Protein AF-V5HWG9-F1 (afdb_monomer)

Secondary structure (DSSP, 8-state):
------PPPPPP-HHHHHHHHHHHTTTT---STTPPP-SS---TT-TTPPTT--TT----HHHHHS----

Nearest PDB structures (foldseek):
  3nbt-assembly1_F  TM=9.849E-01  e=2.246E-08  Equus caballus
  3zcf-assembly4_D  TM=9.858E-01  e=4.425E-08  Homo sapiens
  3nbs-assembly2_D  TM=9.846E-01  e=8.146E-08  Equus caballus
  7mri-assembly3_E  TM=9.536E-01  e=1.843E-06  Saccharomyces cerevisiae S288C
  4ye1-assembly2_B  TM=9.404E-01  e=1.610E-06  Saccharomyces cerevisiae S288C

Foldseek 3Di:
DDDPDPDDDDDDDVVVVVVCCVVPPVVQEAADDVDDGHVHAHCDVVAQDFFPDRPPDDDDPCRVPVGDHD

Structure (mmCIF, N/CA/C/O backbone):
data_AF-V5HWG9-F1
#
_entry.id   AF-V5HWG9-F1
#
loop_
_atom_site.group_PDB
_atom_site.id
_atom_site.type_symbol
_atom_site.label_atom_id
_atom_site.label_alt_id
_atom_site.label_co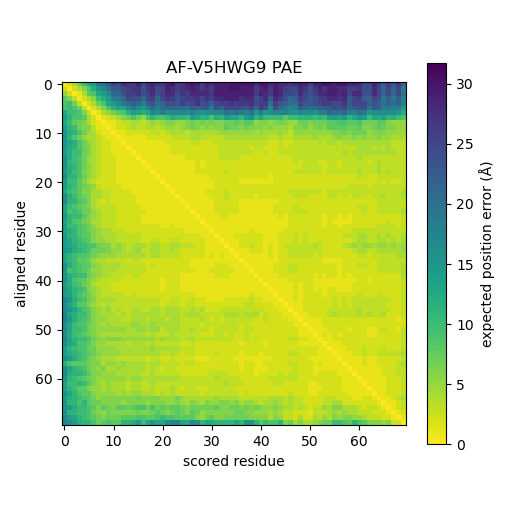mp_id
_atom_site.label_asym_id
_atom_site.label_entity_id
_atom_site.label_seq_id
_atom_site.pdbx_PDB_ins_code
_atom_site.Cartn_x
_atom_site.Cartn_y
_atom_site.Cartn_z
_atom_site.occupancy
_atom_site.B_iso_or_equiv
_atom_site.auth_seq_id
_atom_site.auth_comp_id
_atom_site.auth_asym_id
_atom_site.auth_atom_id
_atom_site.pdbx_PDB_model_num
ATOM 1 N N . VAL A 1 1 ? -23.896 -13.430 -18.001 1.00 45.31 1 VAL A N 1
ATOM 2 C CA . VAL A 1 1 ? -23.002 -14.103 -18.978 1.00 45.31 1 VAL A CA 1
ATOM 3 C C . VAL A 1 1 ? -21.577 -13.522 -19.011 1.00 45.31 1 VAL A C 1
ATOM 5 O O . VAL A 1 1 ? -20.983 -13.447 -20.074 1.00 45.31 1 VAL A O 1
ATOM 8 N N . PHE A 1 2 ? -20.959 -13.191 -17.870 1.00 47.97 2 PHE A N 1
ATOM 9 C CA . PHE A 1 2 ? -19.521 -12.877 -17.832 1.00 47.97 2 PHE A CA 1
ATOM 10 C C . PHE A 1 2 ? -18.808 -13.938 -17.005 1.00 47.97 2 PHE A C 1
ATOM 12 O O . PHE A 1 2 ? -18.699 -13.848 -15.786 1.00 47.97 2 PHE A O 1
ATOM 19 N N . ARG A 1 3 ? -18.387 -14.998 -17.694 1.00 57.19 3 ARG A N 1
ATOM 20 C CA . ARG A 1 3 ? -17.426 -15.960 -17.167 1.00 57.19 3 ARG A CA 1
ATOM 21 C C . ARG A 1 3 ? -16.088 -15.226 -17.141 1.00 57.19 3 ARG A C 1
ATOM 23 O O . ARG A 1 3 ? -15.670 -14.717 -18.178 1.00 57.19 3 ARG A O 1
ATOM 30 N N . ALA A 1 4 ? -15.456 -15.121 -15.974 1.00 59.97 4 ALA A N 1
ATOM 31 C CA . ALA A 1 4 ? -14.073 -14.676 -15.900 1.00 59.97 4 ALA A CA 1
ATOM 32 C C . ALA A 1 4 ? -13.259 -15.593 -16.820 1.00 59.97 4 ALA A C 1
ATOM 34 O O . ALA A 1 4 ? -13.157 -16.794 -16.563 1.00 59.97 4 ALA A O 1
ATOM 35 N N . ALA A 1 5 ? -12.757 -15.055 -17.930 1.00 63.59 5 ALA A N 1
ATOM 36 C CA . ALA A 1 5 ? -11.714 -15.733 -18.671 1.00 63.59 5 ALA A CA 1
ATOM 37 C C . ALA A 1 5 ? -10.565 -15.940 -17.679 1.00 63.59 5 ALA A C 1
ATOM 39 O O . ALA A 1 5 ? -10.138 -14.988 -17.021 1.00 63.59 5 ALA A O 1
ATOM 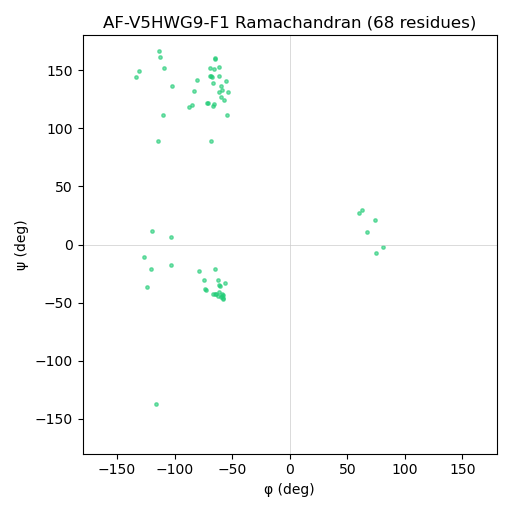40 N N . MET A 1 6 ? -10.125 -17.186 -17.508 1.00 65.06 6 MET A N 1
ATOM 41 C CA . MET A 1 6 ? -8.932 -17.489 -16.726 1.00 65.06 6 MET A CA 1
ATOM 42 C C . MET A 1 6 ? -7.748 -16.934 -17.515 1.00 65.06 6 MET A C 1
ATOM 44 O O . MET A 1 6 ? -7.213 -17.590 -18.401 1.00 65.06 6 MET A O 1
ATOM 48 N N . VAL A 1 7 ? -7.419 -15.671 -17.257 1.00 78.25 7 VAL A N 1
ATOM 49 C CA . VAL A 1 7 ? -6.200 -15.042 -17.752 1.00 78.25 7 VAL A CA 1
ATOM 50 C C . VAL A 1 7 ? -5.052 -15.646 -16.961 1.00 78.25 7 VAL A C 1
ATOM 52 O O . VAL A 1 7 ? -5.035 -15.575 -15.730 1.00 78.25 7 VAL A O 1
ATOM 55 N N . GLU A 1 8 ? -4.108 -16.255 -17.666 1.00 86.31 8 GLU A N 1
ATOM 56 C CA . GLU A 1 8 ? -2.877 -16.726 -17.053 1.00 86.31 8 GLU A CA 1
ATOM 57 C C . GLU A 1 8 ? -2.061 -15.513 -16.588 1.00 86.31 8 GLU A C 1
ATOM 59 O O . GLU A 1 8 ? -1.714 -14.632 -17.377 1.00 86.31 8 GLU A O 1
ATOM 64 N N . ILE A 1 9 ? -1.806 -15.429 -15.280 1.00 86.44 9 ILE A N 1
ATOM 65 C CA . ILE A 1 9 ? -0.993 -14.358 -14.701 1.00 86.44 9 ILE A CA 1
ATOM 66 C C . ILE A 1 9 ? 0.472 -14.810 -14.763 1.00 86.44 9 ILE A C 1
ATOM 68 O O . ILE A 1 9 ? 0.812 -15.805 -14.118 1.00 86.44 9 ILE A O 1
ATOM 72 N N . PRO A 1 10 ? 1.354 -14.099 -15.490 1.00 92.31 10 PRO A N 1
ATOM 73 C CA . PRO A 1 10 ? 2.763 -14.461 -15.568 1.00 92.31 10 PRO A CA 1
ATOM 74 C C . PRO A 1 10 ? 3.451 -14.329 -14.203 1.00 92.31 10 PRO A C 1
ATOM 76 O O . PRO A 1 10 ? 2.985 -13.613 -1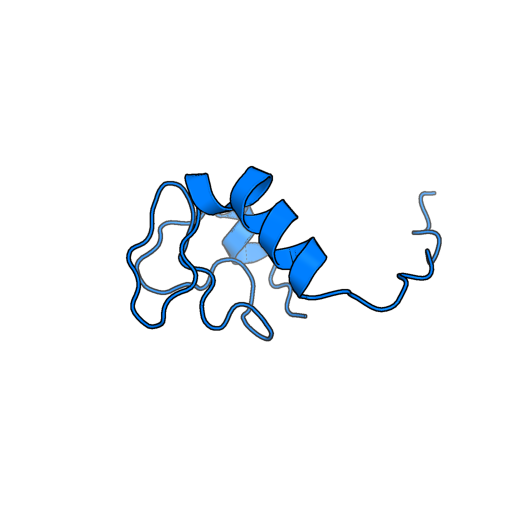3.311 1.00 92.31 10 PRO A O 1
ATOM 79 N N . LYS A 1 11 ? 4.604 -14.991 -14.045 1.00 94.81 11 LYS A N 1
ATOM 80 C CA . LYS A 1 11 ? 5.414 -14.901 -12.822 1.00 94.81 11 LYS A CA 1
ATOM 81 C C . LYS A 1 11 ? 5.728 -13.437 -12.487 1.00 94.81 11 LYS A C 1
ATOM 83 O O . LYS A 1 11 ? 6.193 -12.678 -13.335 1.00 94.81 11 LYS A O 1
ATOM 88 N N . GLY A 1 12 ? 5.493 -13.062 -11.231 1.00 94.19 12 GLY A N 1
ATOM 89 C CA . GLY A 1 12 ? 5.769 -11.716 -10.738 1.00 94.19 12 GLY A CA 1
ATOM 90 C C . GLY A 1 12 ? 7.267 -11.401 -10.663 1.00 94.19 12 GLY A C 1
ATOM 91 O O . GLY A 1 12 ? 8.077 -12.259 -10.317 1.00 94.19 12 GLY A O 1
ATOM 92 N N . ASP A 1 13 ? 7.609 -10.143 -10.943 1.00 97.62 13 ASP A N 1
ATOM 93 C CA . ASP A 1 13 ? 8.941 -9.554 -10.775 1.00 97.62 13 ASP A CA 1
ATOM 94 C C . ASP A 1 13 ? 8.880 -8.537 -9.616 1.00 97.62 13 ASP A C 1
ATOM 96 O O . ASP A 1 13 ? 8.208 -7.505 -9.752 1.00 97.62 13 ASP A O 1
ATOM 100 N N . PRO A 1 14 ? 9.533 -8.810 -8.470 1.00 96.31 14 PRO A N 1
ATOM 101 C CA . PRO A 1 14 ? 9.479 -7.935 -7.299 1.00 96.31 14 PRO A CA 1
ATOM 102 C C . PRO A 1 14 ? 10.015 -6.520 -7.544 1.00 96.31 14 PRO A C 1
ATOM 104 O O . PRO A 1 14 ? 9.439 -5.560 -7.031 1.00 96.31 14 PRO A O 1
ATOM 107 N N . GLU A 1 15 ? 11.059 -6.357 -8.361 1.00 97.62 15 GLU A N 1
ATOM 108 C CA . GLU A 1 15 ? 11.662 -5.044 -8.622 1.00 97.62 15 GLU A CA 1
ATOM 109 C C . GLU A 1 15 ? 10.760 -4.186 -9.513 1.00 97.62 15 GLU A C 1
ATOM 111 O O . GLU A 1 15 ? 10.580 -2.987 -9.272 1.00 97.62 15 GLU A O 1
ATOM 116 N N . LYS A 1 16 ? 10.110 -4.799 -10.510 1.00 97.62 16 LYS A N 1
ATOM 117 C CA . LYS A 1 16 ? 9.053 -4.118 -11.277 1.00 97.62 16 LYS A CA 1
ATOM 118 C C . LYS A 1 16 ? 7.848 -3.798 -10.394 1.00 97.62 16 LYS A C 1
ATOM 120 O O . LYS A 1 16 ? 7.329 -2.683 -10.458 1.00 97.62 16 LYS A O 1
ATOM 125 N N . GLY A 1 17 ? 7.436 -4.735 -9.539 1.00 97.12 17 GLY A N 1
ATOM 126 C CA . GLY A 1 17 ? 6.341 -4.544 -8.587 1.00 97.12 17 GLY A CA 1
ATOM 127 C C . GLY A 1 17 ? 6.586 -3.369 -7.641 1.00 97.12 17 GLY A C 1
ATOM 128 O O . GLY A 1 17 ? 5.708 -2.526 -7.466 1.00 97.12 17 GLY A O 1
ATOM 129 N N . LYS A 1 18 ? 7.807 -3.243 -7.111 1.00 97.88 18 LYS A N 1
ATOM 130 C CA . LYS A 1 18 ? 8.235 -2.117 -6.273 1.00 97.88 18 LYS A CA 1
ATOM 131 C C . LYS A 1 18 ? 8.085 -0.777 -6.993 1.00 97.88 18 LYS A C 1
ATOM 133 O O . LYS A 1 18 ? 7.522 0.156 -6.423 1.00 97.88 18 LYS A O 1
ATOM 138 N N . LYS A 1 19 ? 8.526 -0.677 -8.253 1.00 98.25 19 LYS A N 1
ATOM 139 C CA . LYS A 1 19 ? 8.377 0.552 -9.059 1.00 98.25 19 LYS A CA 1
ATOM 140 C C . LYS A 1 19 ? 6.905 0.936 -9.236 1.00 98.25 19 LYS A C 1
ATOM 142 O O . LYS A 1 19 ? 6.544 2.091 -9.016 1.00 98.25 19 LYS A O 1
ATOM 147 N N . ILE A 1 20 ? 6.052 -0.036 -9.561 1.00 98.06 20 ILE A N 1
ATOM 148 C CA . ILE A 1 20 ? 4.604 0.178 -9.701 1.00 98.06 20 ILE A CA 1
ATOM 149 C C . ILE A 1 20 ? 3.992 0.621 -8.370 1.00 98.06 20 ILE A C 1
ATOM 151 O O . ILE A 1 20 ? 3.212 1.571 -8.342 1.00 98.06 20 ILE A O 1
ATOM 155 N N . PHE A 1 21 ? 4.367 -0.024 -7.264 1.00 98.06 21 PHE A N 1
ATOM 156 C CA . PHE A 1 21 ? 3.861 0.314 -5.939 1.00 98.06 21 PHE A CA 1
ATOM 157 C C . PHE A 1 21 ? 4.157 1.770 -5.579 1.00 98.06 21 PHE A C 1
ATOM 159 O O . PHE A 1 21 ? 3.256 2.496 -5.160 1.00 98.06 21 PHE A O 1
ATOM 166 N N . VAL A 1 22 ? 5.394 2.224 -5.794 1.00 97.75 22 VAL A N 1
ATOM 167 C CA . VAL A 1 22 ? 5.781 3.620 -5.548 1.00 97.75 22 VAL A CA 1
ATOM 168 C C . VAL A 1 22 ? 4.933 4.581 -6.384 1.00 97.75 22 VAL A C 1
ATOM 170 O O . VAL A 1 22 ? 4.427 5.566 -5.857 1.00 97.75 22 VAL A O 1
ATOM 173 N N . GLN A 1 23 ? 4.715 4.269 -7.662 1.00 98.19 23 GLN A N 1
ATOM 174 C CA . GLN A 1 23 ? 3.981 5.142 -8.582 1.00 98.19 23 GLN A CA 1
ATOM 175 C C . GLN A 1 23 ? 2.464 5.161 -8.358 1.00 98.19 23 GLN A C 1
ATOM 177 O O . GLN A 1 23 ? 1.816 6.156 -8.677 1.00 98.1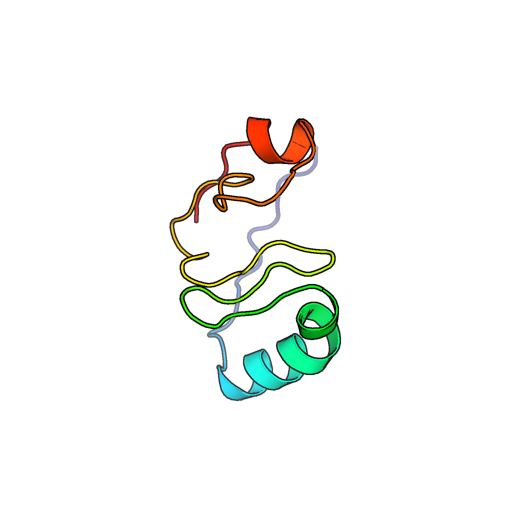9 23 GLN A O 1
ATOM 182 N N . ARG A 1 24 ? 1.873 4.056 -7.890 1.00 98.19 24 ARG A N 1
ATOM 183 C CA . ARG A 1 24 ? 0.412 3.854 -7.918 1.00 98.19 24 ARG A CA 1
ATOM 184 C C . ARG A 1 24 ? -0.222 3.637 -6.549 1.00 98.19 24 ARG A C 1
ATOM 186 O O . ARG A 1 24 ? -1.423 3.832 -6.412 1.00 98.19 24 ARG A O 1
ATOM 193 N N . CYS A 1 25 ? 0.552 3.233 -5.545 1.00 98.06 25 CYS A N 1
ATOM 194 C CA . CYS A 1 25 ? 0.022 2.767 -4.261 1.00 98.06 25 CYS A CA 1
ATOM 195 C C . CYS A 1 25 ? 0.584 3.552 -3.070 1.00 98.06 25 CYS A C 1
ATOM 197 O O . CYS A 1 25 ? -0.145 3.825 -2.116 1.00 98.06 25 CYS A O 1
ATOM 199 N N . ALA A 1 26 ? 1.860 3.944 -3.123 1.00 97.75 26 ALA A N 1
ATOM 200 C CA . ALA A 1 26 ? 2.582 4.518 -1.988 1.00 97.75 26 ALA A CA 1
ATOM 201 C C . ALA A 1 26 ? 2.033 5.873 -1.513 1.00 97.75 26 ALA A C 1
ATOM 203 O O . ALA A 1 26 ? 2.242 6.251 -0.356 1.00 97.75 26 ALA A O 1
ATOM 204 N N . GLN A 1 27 ? 1.291 6.590 -2.364 1.00 98.25 27 GLN A N 1
ATOM 205 C CA . GLN A 1 27 ? 0.591 7.808 -1.956 1.00 98.25 27 GLN A CA 1
ATOM 206 C C . GLN A 1 27 ? -0.445 7.517 -0.860 1.00 98.25 27 GLN A C 1
ATOM 208 O O . GLN A 1 27 ? -0.540 8.258 0.115 1.00 98.25 27 GLN A O 1
ATOM 213 N N . CYS A 1 28 ? -1.172 6.406 -0.986 1.00 98.44 28 CYS A N 1
ATOM 214 C CA . CYS A 1 28 ? -2.282 6.060 -0.101 1.00 98.44 28 CYS A CA 1
ATOM 215 C C . CYS A 1 28 ? -1.926 4.984 0.926 1.00 98.44 28 CYS A C 1
ATOM 217 O O . CYS A 1 28 ? -2.639 4.844 1.912 1.00 98.44 28 CYS A O 1
ATOM 219 N N . HIS A 1 29 ? -0.849 4.228 0.720 1.00 98.50 29 HIS A N 1
ATOM 220 C CA . HIS A 1 29 ? -0.536 3.057 1.533 1.00 98.50 29 HIS A CA 1
ATOM 221 C C . HIS A 1 29 ? 0.912 3.043 2.023 1.00 98.50 29 HIS A C 1
ATOM 223 O O . HIS A 1 29 ? 1.829 3.514 1.353 1.00 98.50 29 HIS A O 1
ATOM 229 N N . THR A 1 30 ? 1.108 2.452 3.199 1.00 98.12 30 THR A N 1
ATOM 230 C CA . THR A 1 30 ? 2.413 2.095 3.776 1.00 98.12 30 THR A CA 1
ATOM 231 C C . THR A 1 30 ? 2.555 0.572 3.834 1.00 98.12 30 THR A C 1
ATOM 233 O O . THR A 1 30 ? 1.553 -0.141 3.739 1.00 98.12 30 THR A O 1
ATOM 236 N N . VAL A 1 31 ? 3.786 0.069 3.972 1.00 97.06 31 VAL A N 1
ATOM 237 C CA . VAL A 1 31 ? 4.088 -1.382 3.970 1.00 97.06 31 VAL A CA 1
ATOM 238 C C . VAL A 1 31 ? 4.888 -1.859 5.183 1.00 97.06 31 VAL A C 1
ATOM 240 O O . VAL A 1 31 ? 4.994 -3.064 5.406 1.00 97.06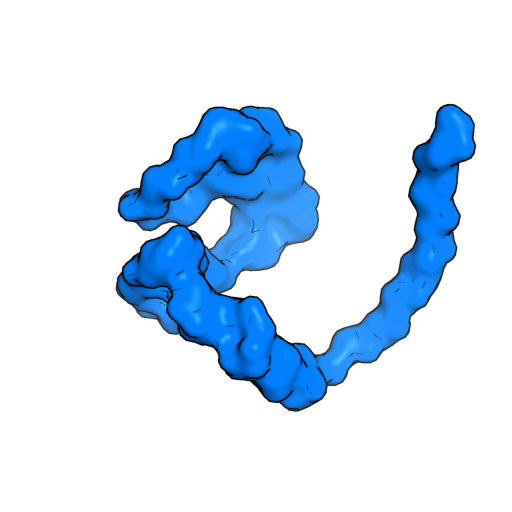 31 VAL A O 1
ATOM 243 N N . GLU A 1 32 ? 5.411 -0.931 5.983 1.00 96.75 32 GLU A N 1
ATOM 244 C CA . GLU A 1 32 ? 6.204 -1.259 7.167 1.00 96.75 32 GLU A CA 1
ATOM 245 C C . GLU A 1 32 ? 5.350 -1.880 8.271 1.00 96.75 32 GLU A C 1
ATOM 247 O O . GLU A 1 32 ? 4.190 -1.491 8.467 1.00 96.75 32 GLU A O 1
ATOM 252 N N . ALA A 1 33 ? 5.939 -2.816 9.015 1.00 96.00 3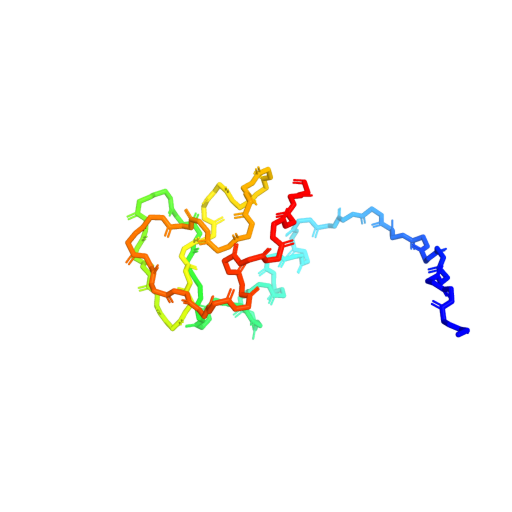3 ALA A N 1
ATOM 253 C CA . ALA A 1 33 ? 5.319 -3.408 10.195 1.00 96.00 33 ALA A CA 1
ATOM 254 C C . ALA A 1 33 ? 5.009 -2.319 11.231 1.00 96.00 33 ALA A C 1
ATOM 256 O O . ALA A 1 33 ? 5.870 -1.510 11.568 1.00 96.00 33 ALA A O 1
ATOM 257 N N . GLY A 1 34 ? 3.760 -2.258 11.701 1.00 93.88 34 GLY A N 1
ATOM 258 C CA . GLY A 1 34 ? 3.309 -1.195 12.612 1.00 93.88 34 GLY A CA 1
ATOM 259 C C . GLY A 1 34 ? 3.269 0.208 11.985 1.00 93.88 34 GLY A C 1
ATOM 260 O O . GLY A 1 34 ? 3.096 1.198 12.693 1.00 93.88 34 GLY A O 1
ATOM 261 N N . GLY A 1 35 ? 3.427 0.320 10.663 1.00 95.88 35 GLY A N 1
ATOM 262 C CA . GLY A 1 35 ? 3.402 1.594 9.957 1.00 95.88 35 GLY A CA 1
ATOM 263 C C . GLY A 1 35 ? 2.034 2.281 10.005 1.00 95.88 35 GLY A C 1
ATOM 264 O O . GLY A 1 35 ? 0.981 1.641 10.025 1.00 95.88 35 GLY A O 1
ATOM 265 N N . LYS A 1 36 ? 2.046 3.618 9.952 1.00 96.75 36 LYS A N 1
ATOM 266 C CA . LYS A 1 36 ? 0.829 4.445 9.968 1.00 96.75 36 LYS A CA 1
ATOM 267 C C . LYS A 1 36 ? -0.078 4.153 8.774 1.00 96.75 36 LYS A C 1
ATOM 269 O O . LYS A 1 36 ? 0.401 3.956 7.655 1.00 96.75 36 LYS A O 1
ATOM 274 N N . HIS A 1 37 ? -1.388 4.223 8.982 1.00 97.75 37 HIS A N 1
ATOM 275 C CA . HIS A 1 37 ? -2.340 4.362 7.882 1.00 97.75 37 HIS A CA 1
ATOM 276 C C . HIS A 1 37 ? -2.224 5.753 7.241 1.00 97.75 37 HIS A C 1
ATOM 278 O O . HIS A 1 37 ? -1.835 6.713 7.908 1.00 97.75 37 HIS A O 1
ATOM 284 N N . LYS A 1 38 ? -2.552 5.859 5.952 1.00 97.25 38 LYS A N 1
ATOM 285 C CA . LYS A 1 38 ? -2.731 7.150 5.268 1.00 97.25 38 LYS A CA 1
ATOM 286 C C . LYS A 1 38 ? -4.195 7.249 4.830 1.00 97.25 38 LYS A C 1
ATOM 288 O O . LYS A 1 38 ? -5.084 6.835 5.565 1.00 97.25 38 LYS A O 1
ATOM 293 N N . THR A 1 39 ? -4.444 7.731 3.613 1.00 97.81 39 THR A N 1
ATOM 294 C CA . THR A 1 39 ? -5.753 7.645 2.953 1.00 97.81 39 THR A CA 1
ATOM 295 C C . THR A 1 39 ? -6.252 6.202 2.848 1.00 97.81 39 THR A C 1
ATOM 297 O O . THR A 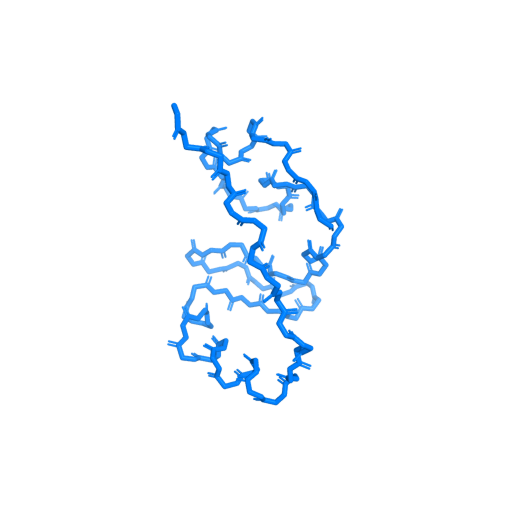1 39 ? -7.451 5.966 2.923 1.00 97.81 39 THR A O 1
ATOM 300 N N . GLY A 1 40 ? -5.345 5.235 2.685 1.00 97.50 40 GLY A N 1
ATOM 301 C CA . GLY A 1 40 ? -5.626 3.805 2.739 1.00 97.50 40 GLY A CA 1
ATOM 302 C C . GLY A 1 40 ? -4.961 3.113 3.939 1.00 97.50 40 GLY A C 1
ATOM 303 O O . GLY A 1 40 ? -4.062 3.675 4.581 1.00 97.50 40 GLY A O 1
ATOM 304 N N . PRO A 1 41 ? -5.373 1.869 4.247 1.00 98.00 41 PRO A N 1
ATOM 305 C CA . PRO A 1 41 ? -4.795 1.082 5.331 1.00 98.00 41 PRO A CA 1
ATOM 306 C C . PRO A 1 41 ? -3.328 0.737 5.073 1.00 98.00 41 PRO A C 1
ATOM 308 O O . PRO A 1 41 ? -2.864 0.677 3.935 1.00 98.00 41 PRO A O 1
ATOM 31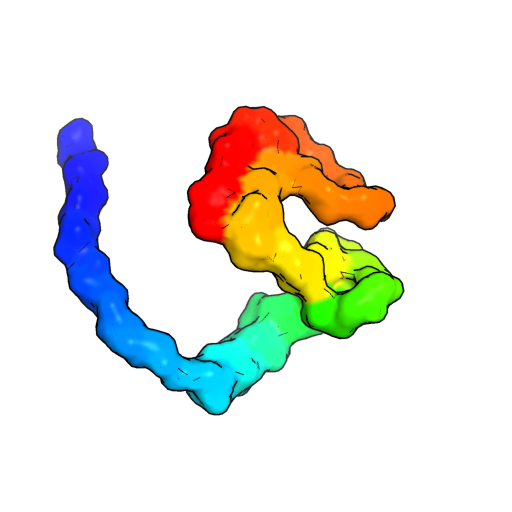1 N N . ASN A 1 42 ? -2.604 0.412 6.137 1.00 98.06 42 ASN A N 1
ATOM 312 C CA . ASN A 1 42 ? -1.282 -0.191 6.013 1.00 98.06 42 ASN A CA 1
ATOM 313 C C . ASN A 1 42 ? -1.411 -1.609 5.410 1.00 98.06 42 ASN A C 1
ATOM 315 O O . ASN A 1 42 ? -2.339 -2.365 5.723 1.00 98.06 42 ASN A O 1
ATOM 319 N N . LEU A 1 43 ? -0.496 -1.948 4.503 1.00 97.25 43 LEU A N 1
ATOM 320 C CA . LEU A 1 43 ? -0.509 -3.192 3.729 1.00 97.25 43 LEU A CA 1
ATOM 321 C C . LEU A 1 43 ? 0.493 -4.234 4.243 1.00 97.25 43 LEU A C 1
ATOM 323 O O . LEU A 1 43 ? 0.638 -5.291 3.631 1.00 97.25 43 LEU A O 1
ATOM 327 N N . HIS A 1 44 ? 1.152 -3.983 5.374 1.00 96.69 44 HIS A N 1
ATOM 328 C CA . HIS A 1 44 ? 1.911 -5.018 6.061 1.00 96.69 44 HIS A CA 1
ATOM 329 C C . HIS A 1 44 ? 0.980 -6.178 6.432 1.00 96.69 44 HIS A C 1
ATOM 331 O O . HIS A 1 44 ? -0.131 -5.955 6.925 1.00 96.69 44 HIS A O 1
ATOM 337 N N . GLY A 1 45 ? 1.407 -7.410 6.147 1.00 93.50 45 GLY A N 1
ATOM 338 C CA . GLY A 1 45 ? 0.587 -8.606 6.354 1.00 93.50 45 GLY A CA 1
ATOM 339 C C . GLY A 1 45 ? -0.692 -8.639 5.509 1.00 93.50 45 GLY A C 1
ATOM 340 O O . GLY A 1 45 ? -1.700 -9.159 5.970 1.00 93.50 45 GLY A O 1
ATOM 341 N N . LEU A 1 46 ? -0.704 -8.029 4.314 1.00 94.06 46 LEU A N 1
ATOM 342 C CA . LEU A 1 46 ? -1.875 -8.050 3.427 1.00 94.06 46 LEU A CA 1
ATOM 343 C C . LEU A 1 46 ? -2.188 -9.455 2.890 1.00 94.06 46 LEU A C 1
ATOM 345 O O . LEU A 1 46 ? -3.357 -9.823 2.819 1.00 94.06 46 LEU A O 1
ATOM 349 N N . SER A 1 47 ? -1.172 -10.220 2.488 1.00 92.06 47 SER A N 1
ATOM 350 C CA . SER A 1 47 ? -1.352 -11.593 1.997 1.00 92.06 47 SER A CA 1
ATOM 351 C C . SER A 1 47 ? -1.957 -12.467 3.098 1.00 92.06 47 SER A C 1
ATOM 353 O O . SER A 1 47 ? -1.484 -12.427 4.231 1.00 92.06 47 SER A O 1
ATOM 355 N N . GLY A 1 48 ? -3.013 -13.224 2.796 1.00 89.81 48 GLY A N 1
ATOM 356 C CA . GLY A 1 48 ? -3.750 -14.014 3.784 1.00 89.81 48 GLY A CA 1
ATOM 357 C C . GLY A 1 48 ? -4.677 -13.215 4.709 1.00 89.81 48 GLY A C 1
ATOM 358 O O . GLY A 1 48 ? -5.468 -13.816 5.436 1.00 89.81 48 GLY A O 1
ATOM 359 N N . ARG A 1 49 ? -4.655 -11.873 4.684 1.00 93.69 49 ARG A N 1
ATOM 360 C CA . ARG A 1 49 ? -5.575 -11.050 5.483 1.00 93.69 49 ARG A CA 1
ATOM 361 C C . ARG A 1 49 ? -6.915 -10.894 4.775 1.00 93.69 49 ARG A C 1
ATOM 363 O O . ARG A 1 49 ? -6.978 -10.522 3.604 1.00 93.69 49 ARG A O 1
ATOM 370 N N . LYS A 1 50 ? -8.002 -11.107 5.519 1.00 94.31 50 LYS A N 1
ATOM 371 C CA . LYS A 1 50 ? -9.365 -10.904 5.018 1.00 94.31 50 LYS A CA 1
ATOM 372 C C . LYS A 1 50 ? -9.640 -9.416 4.758 1.00 94.31 50 LYS A C 1
ATOM 374 O O . LYS A 1 50 ? -9.150 -8.541 5.479 1.00 94.31 50 LYS A O 1
ATOM 379 N N . THR A 1 51 ? -10.412 -9.113 3.716 1.00 94.81 51 THR A N 1
ATOM 380 C CA . THR A 1 51 ? -10.735 -7.730 3.326 1.00 94.81 51 THR A CA 1
ATOM 381 C C . THR A 1 51 ? -11.366 -6.933 4.466 1.00 94.81 51 THR A C 1
ATOM 383 O O . THR A 1 51 ? -12.196 -7.448 5.211 1.00 94.81 51 THR A O 1
ATOM 386 N N . GLY A 1 52 ? -10.985 -5.658 4.588 1.00 94.75 52 GLY A N 1
ATOM 387 C CA . GLY A 1 52 ? -11.581 -4.745 5.563 1.00 94.75 52 GLY A CA 1
ATOM 388 C C . GLY A 1 52 ? -11.175 -4.972 7.024 1.00 94.75 52 GLY A C 1
ATOM 389 O O . GLY A 1 52 ? -11.916 -4.553 7.906 1.00 94.75 52 GLY A O 1
ATOM 390 N N . GLN A 1 53 ? -10.042 -5.639 7.292 1.00 94.38 53 GLN A N 1
ATOM 391 C CA . GLN A 1 53 ? -9.655 -6.054 8.655 1.00 94.38 53 GLN A CA 1
ATOM 392 C C . GLN A 1 53 ? -8.327 -5.487 9.182 1.00 94.38 53 GLN A C 1
ATOM 394 O O . GLN A 1 53 ? -7.831 -5.957 10.203 1.00 94.38 53 GLN A O 1
ATOM 399 N N . ALA A 1 54 ? -7.712 -4.493 8.529 1.00 95.06 54 ALA A N 1
ATOM 400 C CA . ALA A 1 54 ? -6.547 -3.845 9.148 1.00 95.06 54 ALA A CA 1
ATOM 401 C C . ALA A 1 54 ? -6.980 -3.099 10.422 1.00 95.06 54 ALA A C 1
ATOM 403 O O . ALA A 1 54 ? -7.829 -2.209 10.353 1.00 95.06 54 ALA A O 1
ATOM 404 N N . ALA A 1 55 ? -6.402 -3.469 11.565 1.00 92.88 55 ALA A N 1
ATOM 405 C CA . ALA A 1 55 ? -6.725 -2.868 12.853 1.00 92.88 55 ALA A CA 1
ATOM 406 C C . ALA A 1 55 ? -6.437 -1.362 12.843 1.00 92.88 55 ALA A C 1
ATOM 408 O O . ALA A 1 55 ? -5.394 -0.945 12.352 1.00 92.88 55 ALA A O 1
ATOM 409 N N . GLY A 1 56 ? -7.353 -0.561 13.392 1.00 94.06 56 GLY A N 1
ATOM 410 C CA . GLY A 1 56 ? -7.197 0.894 13.487 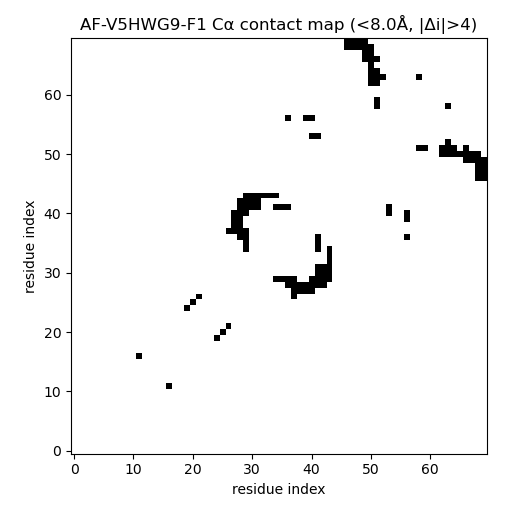1.00 94.06 56 GLY A CA 1
ATOM 411 C C . GLY A 1 56 ? -7.530 1.682 12.212 1.00 94.06 56 GLY A C 1
ATOM 412 O O . GLY A 1 56 ? -7.493 2.910 12.251 1.00 94.06 56 GLY A O 1
ATOM 413 N N . PHE A 1 57 ? -7.899 1.028 11.103 1.00 97.44 57 PHE A N 1
ATOM 414 C CA . PHE A 1 57 ? -8.362 1.706 9.888 1.00 97.44 57 PHE A CA 1
ATOM 415 C C . PHE A 1 57 ? -9.888 1.651 9.750 1.00 97.44 57 PHE A C 1
ATOM 417 O O . PHE A 1 57 ? -10.500 0.598 9.934 1.00 97.44 57 PHE A O 1
ATOM 424 N N . SER A 1 58 ? -10.507 2.771 9.369 1.00 96.88 58 SER A N 1
ATOM 425 C CA . SER A 1 58 ? -11.947 2.826 9.097 1.00 96.88 58 SER A CA 1
ATOM 426 C C . SER A 1 58 ? -12.249 2.401 7.660 1.00 96.88 58 SER A C 1
ATOM 428 O O . SER A 1 58 ? -11.783 3.018 6.704 1.00 96.88 58 SER A O 1
ATOM 430 N N . TYR A 1 59 ? -13.040 1.341 7.501 1.00 96.56 59 TYR A N 1
ATOM 431 C CA . TYR A 1 59 ? -13.422 0.791 6.202 1.00 96.56 59 TYR A CA 1
ATOM 432 C C . TYR A 1 59 ? -14.894 1.044 5.880 1.00 96.56 59 TYR A C 1
ATOM 434 O O . TYR A 1 59 ? -15.761 1.036 6.758 1.00 96.56 59 TYR A O 1
ATOM 442 N N . THR A 1 60 ? -15.196 1.132 4.585 1.00 96.25 60 THR A N 1
ATOM 443 C CA . THR A 1 60 ? -16.577 1.059 4.098 1.00 96.25 60 THR A CA 1
ATOM 444 C C . THR A 1 60 ? -17.210 -0.292 4.443 1.00 96.25 60 THR A C 1
ATOM 446 O O . THR A 1 60 ? -16.520 -1.313 4.560 1.00 96.25 60 THR A O 1
ATOM 449 N N . ASP A 1 61 ? -18.536 -0.323 4.577 1.00 96.00 61 ASP A N 1
ATOM 450 C CA . ASP A 1 61 ? -19.279 -1.562 4.855 1.00 96.00 61 ASP A CA 1
ATOM 451 C C . ASP A 1 61 ? -19.107 -2.595 3.738 1.00 96.00 61 ASP A C 1
ATOM 453 O O . ASP A 1 61 ? -18.973 -3.793 3.995 1.00 96.00 61 ASP A O 1
ATOM 457 N N . ALA A 1 62 ? -19.007 -2.125 2.492 1.00 95.69 62 ALA A N 1
ATOM 458 C CA . ALA A 1 62 ? -18.740 -2.970 1.334 1.00 95.69 62 ALA A CA 1
ATOM 459 C C . ALA A 1 62 ? -17.410 -3.733 1.468 1.00 95.69 62 ALA A C 1
ATOM 461 O O . ALA A 1 62 ? -17.350 -4.923 1.172 1.00 95.69 62 ALA A O 1
ATOM 462 N N . ASN A 1 63 ? -16.345 -3.083 1.948 1.00 95.06 63 ASN A N 1
ATOM 463 C CA . ASN A 1 63 ? -15.035 -3.727 2.083 1.00 95.06 63 ASN A CA 1
ATOM 464 C C . ASN A 1 63 ? -15.007 -4.723 3.262 1.00 95.06 63 ASN A C 1
ATOM 466 O O . ASN A 1 63 ? -14.460 -5.821 3.137 1.00 95.06 63 ASN A O 1
ATOM 470 N N . ARG A 1 64 ? -15.669 -4.381 4.378 1.00 93.31 64 ARG A N 1
ATOM 471 C CA . ARG A 1 64 ? -15.807 -5.264 5.553 1.00 93.31 64 ARG A CA 1
ATOM 472 C C . ARG A 1 64 ? -16.610 -6.530 5.253 1.00 93.31 64 ARG A C 1
ATOM 474 O O . ARG A 1 64 ? -16.221 -7.620 5.664 1.00 93.31 64 ARG A O 1
ATOM 481 N N . SER A 1 65 ? -17.712 -6.396 4.517 1.00 93.75 65 SER A N 1
ATOM 482 C CA . SER A 1 65 ? -18.634 -7.504 4.230 1.00 93.75 65 SER A CA 1
ATOM 483 C C . SER A 1 65 ? -18.158 -8.443 3.122 1.00 93.75 65 SER A C 1
ATOM 485 O O . SER A 1 65 ? -18.574 -9.598 3.091 1.00 93.75 65 SER A O 1
ATOM 487 N N . LYS A 1 66 ? -17.268 -7.992 2.224 1.00 91.69 66 LYS A N 1
ATOM 488 C CA . LYS A 1 66 ? -16.881 -8.772 1.037 1.00 91.69 66 LYS A CA 1
ATOM 489 C C . LYS A 1 66 ? -16.210 -10.106 1.369 1.00 91.69 66 LYS A C 1
ATOM 491 O O . LYS A 1 66 ? -16.337 -11.060 0.607 1.00 91.69 66 LYS A O 1
ATOM 496 N N . GLY A 1 67 ? -15.503 -10.155 2.496 1.00 87.75 67 GLY A N 1
ATOM 497 C CA . GLY A 1 67 ? -14.953 -11.372 3.076 1.00 87.75 67 GLY A CA 1
ATOM 498 C C . GLY A 1 67 ? -13.957 -12.145 2.209 1.00 87.75 67 GLY A C 1
ATOM 499 O O . GLY A 1 67 ? -13.845 -13.355 2.382 1.00 87.75 67 GLY A O 1
ATOM 500 N N . ILE A 1 68 ? -13.244 -11.469 1.307 1.00 90.56 68 ILE A N 1
ATOM 501 C CA . ILE A 1 68 ? -12.243 -12.095 0.433 1.00 90.56 68 ILE A CA 1
ATOM 502 C C . ILE A 1 68 ? -10.932 -12.279 1.201 1.00 90.56 68 ILE A C 1
ATOM 504 O O . ILE A 1 68 ? -10.510 -11.383 1.930 1.00 90.56 68 ILE A O 1
ATOM 508 N N . THR A 1 69 ? -10.267 -13.406 0.962 1.00 88.69 69 THR A N 1
ATOM 509 C CA . THR A 1 69 ? -8.886 -13.682 1.373 1.00 88.69 69 THR A CA 1
ATOM 510 C C . THR A 1 69 ? -8.151 -14.282 0.172 1.00 88.69 69 THR A C 1
ATOM 512 O O . THR A 1 69 ? -8.767 -15.011 -0.607 1.00 88.69 69 THR A O 1
ATOM 515 N N . LYS A 1 70 ? -6.867 -13.957 -0.005 1.00 69.62 70 LYS A N 1
ATOM 516 C CA . LYS A 1 70 ? -5.986 -14.569 -1.008 1.00 69.62 70 LYS A CA 1
ATOM 517 C C . LYS A 1 70 ? -4.770 -15.172 -0.328 1.00 69.62 70 LYS A C 1
ATOM 519 O O . LYS A 1 70 ? -4.258 -14.501 0.598 1.00 69.62 70 LYS A O 1
#

Solvent-accessible surface area (backbone atoms only — not comparable to full-atom values): 4471 Å² total; per-residue (Å²): 141,81,75,80,73,85,73,84,77,74,87,85,52,69,72,61,48,50,56,50,38,61,77,74,41,47,85,32,34,37,60,53,83,93,43,64,63,58,90,32,56,42,47,44,73,46,77,64,40,50,39,60,61,57,84,96,53,93,65,57,68,69,44,45,69,64,62,48,65,95

InterPro domains:
  IPR002327 Cytochrome c, class IA/ IB [PR00604] (24-31)
  IPR002327 Cytochrome c, class IA/ IB [PR00604] (37-52)
  IPR002327 Cytochrome c, class IA/ IB [PR00604] (53-63)
  IPR002327 Cytochrome c, class IA/ IB [PTHR11961] (5-69)
  IPR009056 Cytochrome c-like domain [PF00034] (15-68)
  IPR009056 Cytochrome c-like domain [PS51007] (12-70)
  IPR036909 Cytochrome c-like domain superfamily [G3DSA:1.10.760.10] (3-70)
  IPR036909 Cytochrome c-like domain superfamily [SSF46626] (11-66)

Organism: Ixodes ricinus (NCBI:txid34613)

Sequence (70 aa):
VFRAAMVEIPKGDPEKGKKIFVQRCAQCHTVEAGGKHKTGPNLHGLSGRKTGQAAGFSYTDANRSKGITK

pLDDT: mean 91.46, std 11.85, range [45.31, 98.5]

Radius of gyration: 14.39 Å; Cα contacts (8 Å, |Δi|>4): 66; chains: 1; bounding box: 35×25×32 Å

Mean predicted aligned error: 5.32 Å